Protein AF-0000000087415372 (afdb_homodimer)

Organism: NCBI:txid267746

Radius of gyration: 20.79 Å; Cα contacts (8 Å, |Δi|>4): 117; chains: 2; bounding box: 23×56×47 Å

Sequence (114 aa):
MSNKASQIISEIKELKAKIESLKAELADLQASCNHTYTGDVLMKTCTRCLKSESRYYMSNKASQIISEIKELKAKIESLKAELADLQASCNHTYTGDVLMKTCTRCLKSESRYY

Nearest PDB structures (foldseek):
  6fyx-assembly1_f  TM=5.909E-01  e=2.867E+00  Kluyveromyces lactis NRRL Y-1140
  8pj1-assembly1_k  TM=5.420E-01  e=2.170E+00  Homo sapiens
  7xny-assembly1_Sf  TM=5.622E-01  e=2.867E+00  Homo sapiens
  8b2l-assembly1_N1  TM=6.168E-01  e=6.612E+00  Nicotiana tabacum
  6fyx-assembly1_f  TM=5.865E-01  e=2.867E+00  Kluyveromyces lactis NRRL Y-1140

Foldseek 3Di:
DQPPVRVVVVVVVVVVVVVVVVVVVLVVCVVPDPFDWDDDPQKIAGPPSRDMDGDDD/DQPPVRVVVVVVVVVVVVVVVVVVVLVVCVVPDPFDWDDDPQKIAGPPSRDMDGDDD

Structure (mmCIF, N/CA/C/O backbone):
data_AF-0000000087415372-model_v1
#
loop_
_entity.id
_entity.type
_entity.pdbx_description
1 polymer 'Serine protease'
#
loop_
_atom_site.group_PDB
_atom_site.id
_atom_site.type_symbol
_atom_site.label_atom_id
_atom_site.label_alt_id
_atom_site.label_comp_id
_atom_site.label_asym_id
_atom_site.label_entity_id
_atom_site.label_seq_id
_atom_site.pdbx_PDB_ins_code
_atom_site.Cartn_x
_atom_site.Cartn_y
_atom_site.Cartn_z
_atom_site.occupancy
_atom_site.B_iso_or_equiv
_atom_site.auth_seq_id
_atom_site.auth_comp_id
_atom_site.auth_asym_id
_atom_site.auth_atom_id
_atom_site.pdbx_PDB_model_num
ATOM 1 N N . MET A 1 1 ? -3.525 -26.375 3.408 1 50.62 1 MET A N 1
ATOM 2 C CA . MET A 1 1 ? -2.4 -25.484 3.666 1 50.62 1 MET A CA 1
ATOM 3 C C . MET A 1 1 ? -2.34 -24.375 2.627 1 50.62 1 MET A C 1
ATOM 5 O O . MET A 1 1 ? -2.367 -24.641 1.424 1 50.62 1 MET A O 1
ATOM 9 N N . SER A 1 2 ? -2.646 -23.109 2.91 1 66.25 2 SER A N 1
ATOM 10 C CA . SER A 1 2 ? -2.678 -22.062 1.902 1 66.25 2 SER A CA 1
ATOM 11 C C . SER A 1 2 ? -1.343 -21.953 1.173 1 66.25 2 SER A C 1
ATOM 13 O O . SER A 1 2 ? -0.282 -22.078 1.787 1 66.25 2 SER A O 1
ATOM 15 N N . ASN A 1 3 ? -1.271 -22.125 -0.165 1 87.94 3 ASN A N 1
ATOM 16 C CA . ASN A 1 3 ? -0.044 -22.016 -0.945 1 87.94 3 ASN A CA 1
ATOM 17 C C . ASN A 1 3 ? 0.644 -20.672 -0.712 1 87.94 3 ASN A C 1
ATOM 19 O O . ASN A 1 3 ? 0.024 -19.734 -0.217 1 87.94 3 ASN A O 1
ATOM 23 N N . LYS A 1 4 ? 1.982 -20.734 -0.724 1 95.69 4 LYS A N 1
ATOM 24 C CA . LYS A 1 4 ? 2.816 -19.562 -0.459 1 95.69 4 LYS A CA 1
ATOM 25 C C . LYS A 1 4 ? 2.281 -18.328 -1.184 1 95.69 4 LYS A C 1
ATOM 27 O O . LYS A 1 4 ? 2.254 -17.234 -0.619 1 95.69 4 LYS A O 1
ATOM 32 N N . ALA A 1 5 ? 1.74 -18.453 -2.264 1 96.81 5 ALA A N 1
ATOM 33 C CA . ALA A 1 5 ? 1.168 -17.344 -3.031 1 96.81 5 ALA A CA 1
ATOM 34 C C . ALA A 1 5 ? -0.058 -16.766 -2.33 1 96.81 5 ALA A C 1
ATOM 36 O O . ALA A 1 5 ? -0.205 -15.547 -2.23 1 96.81 5 ALA A O 1
ATOM 37 N N . SER A 1 6 ? -0.851 -17.609 -1.84 1 96.31 6 SER A N 1
ATOM 38 C CA . SER A 1 6 ? -2.047 -17.172 -1.13 1 96.31 6 SER A CA 1
ATOM 39 C C . SER A 1 6 ? -1.685 -16.391 0.128 1 96.31 6 SER A C 1
ATOM 41 O O . SER A 1 6 ? -2.344 -15.398 0.461 1 96.31 6 SER A O 1
ATOM 43 N N . GLN A 1 7 ? -0.688 -16.812 0.761 1 97.62 7 GLN A N 1
ATOM 44 C CA . GLN A 1 7 ? -0.248 -16.141 1.975 1 97.62 7 GLN A CA 1
ATOM 45 C C . GLN A 1 7 ? 0.289 -14.742 1.661 1 97.62 7 GLN A C 1
ATOM 47 O O . GLN A 1 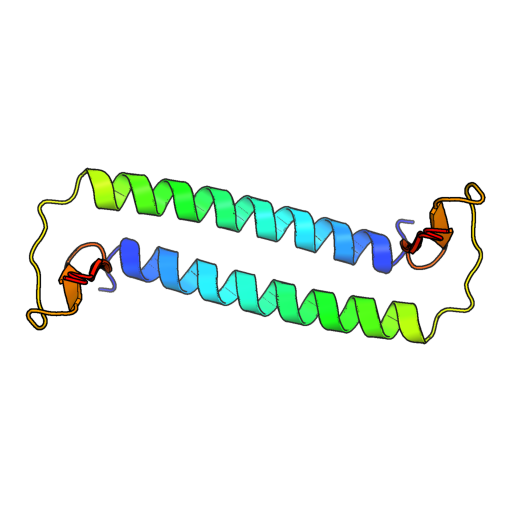7 ? -0.033 -13.773 2.355 1 97.62 7 GLN A O 1
ATOM 52 N N . ILE A 1 8 ? 1.051 -14.68 0.642 1 98.31 8 ILE A N 1
ATOM 53 C CA . ILE A 1 8 ? 1.614 -13.398 0.236 1 98.31 8 ILE A CA 1
ATOM 54 C C . ILE A 1 8 ? 0.49 -12.438 -0.151 1 98.31 8 ILE A C 1
ATOM 56 O O . ILE A 1 8 ? 0.477 -11.281 0.278 1 98.31 8 ILE A O 1
ATOM 60 N N . ILE A 1 9 ? -0.433 -12.953 -0.801 1 97.94 9 ILE A N 1
ATOM 61 C CA . ILE A 1 9 ? -1.532 -12.133 -1.291 1 97.94 9 ILE A CA 1
ATOM 62 C C . ILE A 1 9 ? -2.375 -11.641 -0.115 1 97.94 9 ILE A C 1
ATOM 64 O O . ILE A 1 9 ? -2.773 -10.477 -0.071 1 97.94 9 ILE A O 1
ATOM 68 N N . SER A 1 10 ? -2.604 -12.5 0.751 1 98.06 10 SER A N 1
ATOM 69 C CA . SER A 1 10 ? -3.355 -12.117 1.942 1 98.06 10 SER A CA 1
ATOM 70 C C . SER A 1 10 ? -2.611 -11.055 2.748 1 98.06 10 SER A C 1
ATOM 72 O O . SER A 1 10 ? -3.219 -10.102 3.234 1 98.06 10 SER A O 1
ATOM 74 N N . GLU A 1 11 ? -1.336 -11.156 2.887 1 98.69 11 GLU A N 1
ATOM 75 C CA . GLU A 1 11 ? -0.536 -10.18 3.625 1 98.69 11 GLU A CA 1
ATOM 76 C C . GLU A 1 11 ? -0.552 -8.82 2.936 1 98.69 11 GLU A C 1
ATOM 78 O O . GLU A 1 11 ? -0.685 -7.785 3.594 1 98.69 11 GLU A O 1
ATOM 83 N N . ILE A 1 12 ? -0.48 -8.867 1.697 1 98.81 12 ILE A N 1
ATOM 84 C CA . ILE A 1 12 ? -0.534 -7.621 0.943 1 98.81 12 ILE A CA 1
ATOM 85 C C . ILE A 1 12 ? -1.875 -6.934 1.183 1 98.81 12 ILE A C 1
ATOM 87 O O . ILE A 1 12 ? -1.925 -5.723 1.415 1 98.81 12 ILE A O 1
ATOM 91 N N . LYS A 1 13 ? -2.928 -7.684 1.178 1 98.81 13 LYS A N 1
ATOM 92 C CA . LYS A 1 13 ? -4.254 -7.125 1.412 1 98.81 13 LYS A CA 1
ATOM 93 C C . LYS A 1 13 ? -4.348 -6.496 2.801 1 98.81 13 LYS A C 1
ATOM 95 O O . LYS A 1 13 ? -4.922 -5.418 2.961 1 98.81 13 LYS A O 1
ATOM 100 N N . GLU A 1 14 ? -3.801 -7.156 3.705 1 98.81 14 GLU A N 1
ATOM 101 C CA . GLU A 1 14 ? -3.824 -6.656 5.078 1 98.81 14 GLU A CA 1
ATOM 102 C C . GLU A 1 14 ? -3.004 -5.379 5.215 1 98.81 14 GLU A C 1
ATOM 104 O O . GLU A 1 14 ? -3.418 -4.441 5.898 1 98.81 14 GLU A O 1
ATOM 109 N N . LEU A 1 15 ? -1.868 -5.355 4.617 1 98.88 15 LEU A N 1
ATOM 110 C CA . LEU A 1 15 ? -1.019 -4.172 4.68 1 98.88 15 LEU A CA 1
ATOM 111 C C . LEU A 1 15 ? -1.681 -2.988 3.98 1 98.88 15 LEU A C 1
ATOM 113 O O . LEU A 1 15 ? -1.608 -1.856 4.465 1 98.88 15 LEU A O 1
ATOM 117 N N . LYS A 1 16 ? -2.365 -3.271 2.893 1 98.94 16 LYS A N 1
ATOM 118 C CA . LYS A 1 16 ? -3.078 -2.207 2.191 1 98.94 16 LYS A CA 1
ATOM 119 C C . LYS A 1 16 ? -4.211 -1.648 3.049 1 98.94 16 LYS A C 1
ATOM 121 O O . LYS A 1 16 ? -4.445 -0.438 3.064 1 98.94 16 LYS A O 1
ATOM 126 N N . ALA A 1 17 ? -4.891 -2.49 3.746 1 98.88 17 ALA A N 1
ATOM 127 C CA . ALA A 1 17 ? -5.953 -2.039 4.645 1 98.88 17 ALA A CA 1
ATOM 128 C C . ALA A 1 17 ? -5.387 -1.192 5.781 1 98.88 17 ALA A C 1
ATOM 130 O O . ALA A 1 17 ? -5.984 -0.186 6.168 1 98.88 17 ALA A O 1
ATOM 131 N N . LYS A 1 18 ? -4.285 -1.58 6.305 1 98.88 18 LYS A N 1
ATOM 132 C CA . LYS A 1 18 ? -3.629 -0.811 7.355 1 98.88 18 LYS A CA 1
ATOM 133 C C . LYS A 1 18 ? -3.211 0.567 6.852 1 98.88 18 LYS A C 1
ATOM 135 O O . LYS A 1 18 ? -3.385 1.569 7.547 1 98.88 18 LYS A O 1
ATOM 140 N N . ILE A 1 19 ? -2.674 0.583 5.68 1 98.94 19 ILE A N 1
ATOM 141 C CA . ILE A 1 19 ? -2.268 1.854 5.086 1 98.94 19 ILE A CA 1
ATOM 142 C C . ILE A 1 19 ? -3.484 2.766 4.941 1 98.94 19 ILE A C 1
ATOM 144 O O . ILE A 1 19 ? -3.41 3.961 5.242 1 98.94 19 ILE A O 1
ATOM 148 N N . GLU A 1 20 ? -4.629 2.234 4.535 1 98.88 20 GLU A N 1
ATOM 149 C CA . GLU A 1 20 ? -5.836 3.041 4.391 1 98.88 20 GLU A CA 1
ATOM 150 C C . GLU A 1 20 ? -6.293 3.596 5.738 1 98.88 20 GLU A C 1
ATOM 1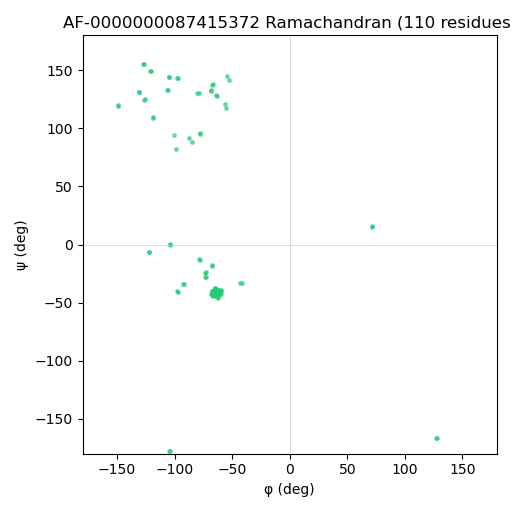52 O O . GLU A 1 20 ? -6.727 4.746 5.824 1 98.88 20 GLU A O 1
ATOM 157 N N . SER A 1 21 ? -6.207 2.832 6.742 1 98.88 21 SER A N 1
ATOM 158 C CA . SER A 1 21 ? -6.551 3.285 8.086 1 98.88 21 SER A CA 1
ATOM 159 C C . SER A 1 21 ? -5.621 4.402 8.547 1 98.88 21 SER A C 1
ATOM 161 O O . SER A 1 21 ? -6.07 5.387 9.133 1 98.88 21 SER A O 1
ATOM 163 N N . LEU A 1 22 ? -4.379 4.293 8.258 1 98.75 22 LEU A N 1
ATOM 164 C CA . LEU A 1 22 ? -3.387 5.297 8.625 1 98.75 22 LEU A CA 1
ATOM 165 C C . LEU A 1 22 ? -3.619 6.598 7.867 1 98.75 22 LEU A C 1
ATOM 167 O O . LEU A 1 22 ? -3.496 7.684 8.43 1 98.75 22 LEU A O 1
ATOM 171 N N . LYS A 1 23 ? -3.955 6.422 6.629 1 98.81 23 LYS A N 1
ATOM 172 C CA . LYS A 1 23 ? -4.266 7.605 5.832 1 98.81 23 LYS A CA 1
ATOM 173 C C . LYS A 1 23 ? -5.473 8.344 6.398 1 98.81 23 LYS A C 1
ATOM 175 O O . LYS A 1 23 ? -5.496 9.578 6.426 1 98.81 23 LYS A O 1
ATOM 180 N N . ALA A 1 24 ? -6.488 7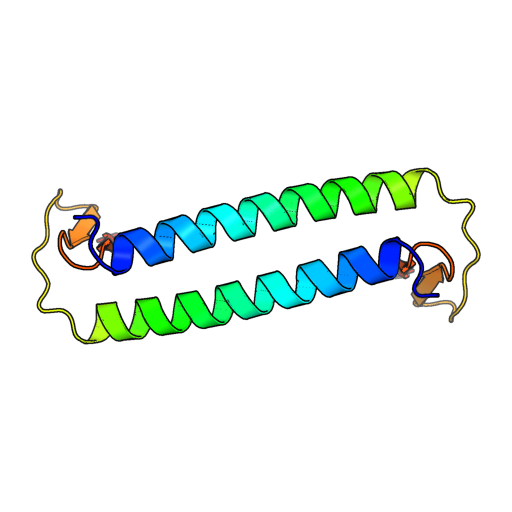.613 6.871 1 98.69 24 ALA A N 1
ATOM 181 C CA . ALA A 1 24 ? -7.664 8.234 7.48 1 98.69 24 ALA A CA 1
ATOM 182 C C . ALA A 1 24 ? -7.301 8.945 8.781 1 98.69 24 ALA A C 1
ATOM 184 O O . ALA A 1 24 ? -7.777 10.055 9.039 1 98.69 24 ALA A O 1
ATOM 185 N N . GLU A 1 25 ? -6.488 8.367 9.523 1 98.31 25 GLU A N 1
ATOM 186 C CA . GLU A 1 25 ? -6.016 8.984 10.766 1 98.31 25 GLU A CA 1
ATOM 187 C C . GLU A 1 25 ? -5.242 10.266 10.484 1 98.31 25 GLU A C 1
ATOM 189 O O . GLU A 1 25 ? -5.449 11.281 11.148 1 98.31 25 GLU A O 1
ATOM 194 N N . LEU A 1 26 ? -4.355 10.188 9.5 1 98.06 26 LEU A N 1
ATOM 195 C CA . LEU A 1 26 ? -3.584 11.359 9.109 1 98.06 26 LEU A CA 1
ATOM 196 C C . LEU A 1 26 ? -4.504 12.484 8.648 1 98.06 26 LEU A C 1
ATOM 198 O O . LEU A 1 26 ? -4.309 13.641 9.023 1 98.06 26 LEU A O 1
ATOM 202 N N . ALA A 1 27 ? -5.5 12.102 7.934 1 98 27 ALA A N 1
ATOM 203 C CA . ALA A 1 27 ? -6.457 13.094 7.434 1 98 27 ALA A CA 1
ATOM 204 C C . ALA A 1 27 ? -7.191 13.773 8.586 1 98 27 ALA A C 1
ATOM 206 O O . ALA A 1 27 ? -7.402 14.984 8.562 1 98 27 ALA A O 1
ATOM 207 N N . ASP A 1 28 ? -7.621 13.062 9.555 1 97.81 28 ASP A N 1
ATOM 208 C CA . ASP A 1 28 ? -8.297 13.609 10.727 1 97.81 28 ASP A CA 1
ATOM 209 C C . ASP A 1 28 ? -7.391 14.586 11.477 1 97.81 28 ASP A C 1
ATOM 211 O O . ASP A 1 28 ? -7.832 15.664 11.891 1 97.81 28 ASP A O 1
ATOM 215 N N . LEU A 1 29 ? -6.117 14.211 11.609 1 96.94 29 LEU A N 1
ATOM 216 C CA . LEU A 1 29 ? -5.133 15.07 12.258 1 96.94 29 LEU A CA 1
ATOM 217 C C . LEU A 1 29 ? -4.953 16.375 11.477 1 96.94 29 LEU A C 1
ATOM 219 O O . LEU A 1 29 ? -4.926 17.453 12.07 1 96.94 29 LEU A O 1
ATOM 223 N N . GLN A 1 30 ? -4.914 16.203 10.219 1 96.56 30 GLN A N 1
ATOM 224 C CA . GLN A 1 30 ? -4.668 17.359 9.367 1 96.56 30 GLN A CA 1
ATOM 225 C C . GLN A 1 30 ? -5.895 18.266 9.305 1 96.56 30 GLN A C 1
ATOM 227 O O . GLN A 1 30 ? -5.77 19.484 9.18 1 96.56 30 GLN A O 1
ATOM 232 N N . ALA A 1 31 ? -7.086 17.688 9.477 1 96.69 31 ALA A N 1
ATOM 233 C CA . ALA A 1 31 ? -8.328 18.453 9.445 1 96.69 31 ALA A CA 1
ATOM 234 C C . ALA A 1 31 ? -8.492 19.281 10.711 1 96.69 31 ALA A C 1
ATOM 236 O O . ALA A 1 31 ? -9.117 20.344 10.695 1 96.69 31 ALA A O 1
ATOM 237 N N . SER A 1 32 ? -7.898 18.906 11.75 1 96.25 32 SER A N 1
ATOM 238 C CA . SER A 1 32 ? -8.07 19.578 13.039 1 96.25 32 SER A CA 1
ATOM 239 C C . SER A 1 32 ? -6.867 20.453 13.367 1 96.25 32 SER A C 1
ATOM 241 O O . SER A 1 32 ? -6.832 21.094 14.422 1 96.25 32 SER A O 1
ATOM 243 N N . CYS A 1 33 ? -5.977 20.5 12.57 1 96.19 33 CYS A N 1
ATOM 244 C CA . CYS A 1 33 ? -4.719 21.188 12.828 1 96.19 33 CYS A CA 1
ATOM 245 C C . CYS A 1 33 ? -4.859 22.688 12.609 1 96.19 33 CYS A C 1
ATOM 247 O O . CYS A 1 33 ? -5.434 23.125 11.609 1 96.19 33 CYS A O 1
ATOM 249 N N . ASN A 1 34 ? -4.414 23.547 13.562 1 95.69 34 ASN A N 1
ATOM 250 C CA . ASN A 1 34 ? -4.113 24.953 13.305 1 95.69 34 ASN A CA 1
ATOM 251 C C . ASN A 1 34 ? -2.762 25.125 12.617 1 95.69 34 ASN A C 1
ATOM 253 O O . ASN A 1 34 ? -1.731 25.234 13.281 1 95.69 34 ASN A O 1
ATOM 257 N N . HIS A 1 35 ? -2.936 25.203 11.359 1 94.69 35 HIS A N 1
ATOM 258 C CA . HIS A 1 35 ? -1.756 25.047 10.516 1 94.69 35 HIS A CA 1
ATOM 259 C C . HIS A 1 35 ? -0.79 26.219 10.711 1 94.69 35 HIS A C 1
ATOM 261 O O . HIS A 1 35 ? -1.217 27.359 10.891 1 94.69 35 HIS A O 1
ATOM 267 N N . THR A 1 36 ? 0.6 25.875 10.789 1 94.69 36 THR A N 1
ATOM 268 C CA . THR A 1 36 ? 1.717 26.797 10.641 1 94.69 36 THR A CA 1
ATOM 269 C C . THR A 1 36 ? 2.59 26.406 9.453 1 94.69 36 THR A C 1
ATOM 271 O O . THR A 1 36 ? 3.338 25.438 9.523 1 94.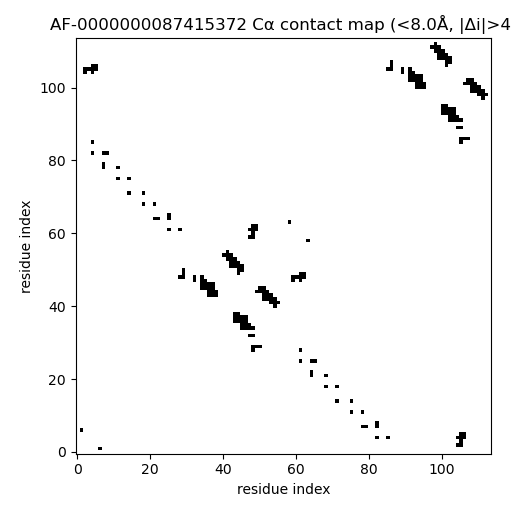69 36 THR A O 1
ATOM 274 N N . TYR A 1 37 ? 2.523 27.266 8.375 1 93.5 37 TYR A N 1
ATOM 275 C CA . TYR A 1 37 ? 3.139 26.859 7.121 1 93.5 37 TYR A CA 1
ATOM 276 C C . TYR A 1 37 ? 4.527 27.469 6.965 1 93.5 37 TYR A C 1
ATOM 278 O O . TYR A 1 37 ? 4.77 28.594 7.418 1 93.5 37 TYR A O 1
ATOM 286 N N . THR A 1 38 ? 5.395 26.609 6.359 1 94.69 38 THR A N 1
ATOM 287 C CA . THR A 1 38 ? 6.703 27.062 5.887 1 94.69 38 THR A CA 1
ATOM 288 C C . THR A 1 38 ? 6.906 26.672 4.426 1 94.69 38 THR A C 1
ATOM 290 O O . THR A 1 38 ? 6.23 25.781 3.91 1 94.69 38 THR A O 1
ATOM 293 N N . GLY A 1 39 ? 7.781 27.453 3.764 1 91.62 39 GLY A N 1
ATOM 294 C CA . GLY A 1 39 ? 8.039 27.172 2.361 1 91.62 39 GLY A CA 1
ATOM 295 C C . GLY A 1 39 ? 7.863 28.375 1.466 1 91.62 39 GLY A C 1
ATOM 296 O O . GLY A 1 39 ? 7.906 29.516 1.938 1 91.62 39 GLY A O 1
ATOM 297 N N . ASP A 1 40 ? 7.82 28.031 0.155 1 90.19 40 ASP A N 1
ATOM 298 C CA . ASP A 1 40 ? 7.703 29.141 -0.794 1 90.19 40 ASP A CA 1
ATOM 299 C C . ASP A 1 40 ? 6.281 29.25 -1.341 1 90.19 40 ASP A C 1
ATOM 301 O O . ASP A 1 40 ? 5.387 28.516 -0.902 1 90.19 40 ASP A O 1
ATOM 305 N N . VAL A 1 41 ? 6.145 30.203 -2.229 1 83.12 41 VAL A N 1
ATOM 306 C CA . VAL A 1 41 ? 4.824 30.547 -2.744 1 83.12 41 VAL A CA 1
ATOM 307 C C . VAL A 1 41 ? 4.273 29.406 -3.576 1 83.12 41 VAL A C 1
ATOM 309 O O . VAL A 1 41 ? 3.055 29.25 -3.705 1 83.12 41 VAL A O 1
ATOM 312 N N . LEU A 1 42 ? 5.129 28.484 -4.023 1 90.75 42 LEU A N 1
ATOM 313 C CA . LEU A 1 42 ? 4.688 27.422 -4.902 1 90.75 42 LEU A CA 1
ATOM 314 C C . LEU A 1 42 ? 4.281 26.188 -4.098 1 90.75 42 LEU A C 1
ATOM 316 O O . LEU A 1 42 ? 3.336 25.484 -4.465 1 90.75 42 LEU A O 1
ATOM 320 N N . MET A 1 43 ? 4.965 25.969 -3.021 1 93.38 43 MET A N 1
ATOM 321 C CA . MET A 1 43 ? 4.707 24.797 -2.189 1 93.38 43 MET A CA 1
ATOM 322 C C . MET A 1 43 ? 5.004 25.094 -0.724 1 93.38 43 MET A C 1
ATOM 324 O O . MET A 1 43 ? 6.105 25.516 -0.382 1 93.38 43 MET A O 1
ATOM 328 N N . LYS A 1 44 ? 3.91 24.969 0.105 1 95.25 44 LYS A N 1
ATOM 329 C CA . LYS A 1 44 ? 4.086 25.125 1.546 1 95.25 44 LYS A CA 1
ATOM 330 C C . LYS A 1 44 ? 3.658 23.875 2.297 1 95.25 44 LYS A C 1
ATOM 332 O O . LYS A 1 44 ? 2.781 23.141 1.838 1 95.25 44 LYS A O 1
ATOM 337 N N . THR A 1 45 ? 4.301 23.641 3.404 1 95.06 45 THR A N 1
ATOM 338 C CA . THR A 1 45 ? 4.031 22.484 4.25 1 95.06 45 THR A CA 1
ATOM 339 C C . THR A 1 45 ? 3.852 22.906 5.703 1 95.06 45 THR A C 1
ATOM 341 O O . THR A 1 45 ? 4.617 23.719 6.219 1 95.06 45 THR A O 1
ATOM 344 N N . CYS A 1 46 ? 2.828 22.438 6.289 1 95.81 46 CYS A N 1
ATOM 345 C CA . CYS A 1 46 ? 2.604 22.703 7.707 1 95.81 46 CYS A CA 1
ATOM 346 C C . CYS A 1 46 ? 3.643 21.984 8.562 1 95.81 46 CYS A C 1
ATOM 348 O O . CYS A 1 46 ? 3.869 20.797 8.406 1 95.81 46 CYS A O 1
ATOM 350 N N . THR A 1 47 ? 4.203 22.688 9.484 1 94.56 47 THR A N 1
ATOM 351 C CA . THR A 1 47 ? 5.258 22.141 10.32 1 94.56 47 THR A CA 1
ATOM 352 C C . THR A 1 47 ? 4.672 21.25 11.414 1 94.56 47 THR A C 1
ATOM 354 O O . THR A 1 47 ? 5.391 20.469 12.039 1 94.56 47 THR A O 1
ATOM 357 N N . ARG A 1 48 ? 3.34 21.297 11.633 1 93.75 48 ARG A N 1
ATOM 358 C CA . ARG A 1 48 ? 2.709 20.562 12.734 1 93.75 48 ARG A CA 1
ATOM 359 C C . ARG A 1 48 ? 2.115 19.25 12.258 1 93.75 48 ARG A C 1
ATOM 361 O O . ARG A 1 48 ? 2.184 18.234 12.961 1 93.75 48 ARG A O 1
ATOM 368 N N . CYS A 1 49 ? 1.477 19.281 11.047 1 96.12 49 CYS A N 1
ATOM 369 C CA . CYS A 1 49 ? 0.767 18.094 10.586 1 96.12 49 CYS A CA 1
ATOM 370 C C . CYS A 1 49 ? 1.313 17.625 9.242 1 96.12 49 CYS A C 1
ATOM 372 O O . CYS A 1 49 ? 0.836 16.641 8.688 1 96.12 49 CYS A O 1
ATOM 374 N N . LEU A 1 50 ? 2.174 18.297 8.594 1 95.19 50 LEU A N 1
ATOM 375 C CA . LEU A 1 50 ? 2.916 17.969 7.387 1 95.19 50 LEU A CA 1
ATOM 376 C C . LEU A 1 50 ? 2.002 17.984 6.164 1 95.19 50 LEU A C 1
ATOM 378 O O . LEU A 1 50 ? 2.344 17.422 5.117 1 95.19 50 LEU A O 1
ATOM 382 N N . LYS A 1 51 ? 0.8 18.594 6.305 1 95.38 51 LYS A N 1
ATOM 383 C CA . LYS A 1 51 ? -0.021 18.844 5.125 1 95.38 51 LYS A CA 1
ATOM 384 C C . LYS A 1 51 ? 0.676 19.812 4.168 1 95.38 51 LYS A C 1
ATOM 386 O O . LYS A 1 51 ? 1.172 20.859 4.59 1 95.38 51 LYS A O 1
ATOM 391 N N . SER A 1 52 ? 0.73 19.359 2.941 1 93.56 52 SER A N 1
ATOM 392 C CA . SER A 1 52 ? 1.319 20.234 1.926 1 93.56 52 SER A CA 1
ATOM 393 C C . SER A 1 52 ? 0.247 20.844 1.031 1 93.56 52 SER A C 1
ATOM 395 O O . SER A 1 52 ? -0.754 20.188 0.72 1 93.56 52 SER A O 1
ATOM 397 N N . GLU A 1 53 ? 0.501 22.141 0.62 1 91.5 53 GLU A N 1
ATOM 398 C CA . GLU A 1 53 ? -0.343 22.859 -0.327 1 91.5 53 GLU A CA 1
ATOM 399 C C . GLU A 1 53 ? 0.474 23.391 -1.504 1 91.5 53 GLU A C 1
ATOM 401 O O . GLU A 1 53 ? 1.602 23.859 -1.325 1 91.5 53 GLU A O 1
ATOM 406 N N . SER A 1 54 ? 0.012 23 -2.607 1 87.5 54 SER A N 1
ATOM 407 C CA . SER A 1 54 ? 0.658 23.531 -3.801 1 87.5 54 SER A CA 1
ATOM 408 C C . SER A 1 54 ? -0.226 24.562 -4.492 1 87.5 54 SER A C 1
ATOM 410 O O . SER A 1 54 ? -1.453 24.453 -4.465 1 87.5 54 SER A O 1
ATOM 412 N N . ARG A 1 55 ? 0.359 25.812 -4.902 1 76.62 55 ARG A N 1
ATOM 413 C CA . ARG A 1 55 ? -0.366 26.828 -5.656 1 76.62 55 ARG A CA 1
ATOM 414 C C . ARG A 1 55 ? -0.007 26.766 -7.137 1 76.62 55 ARG A C 1
ATOM 416 O O . ARG A 1 55 ? 1.167 26.641 -7.492 1 76.62 55 ARG A O 1
ATOM 423 N N . TYR A 1 56 ? -0.734 26.078 -8.016 1 69 56 TYR A N 1
ATOM 424 C CA . TYR A 1 56 ? -0.468 26.125 -9.453 1 69 56 TYR A CA 1
ATOM 425 C C . TYR A 1 56 ? -1.221 27.281 -10.109 1 69 56 TYR A C 1
ATOM 427 O O . TYR A 1 56 ? -2.426 27.438 -9.898 1 69 56 TYR A O 1
ATOM 435 N N . TYR A 1 57 ? -0.556 28.344 -10.156 1 55.56 57 TYR A N 1
ATOM 436 C CA . TYR A 1 57 ? -1.166 29.359 -11.016 1 55.56 57 TYR A CA 1
ATOM 437 C C . TYR A 1 57 ? -0.967 29.031 -12.484 1 55.56 57 TYR A C 1
ATOM 439 O O . TYR A 1 57 ? 0.037 28.422 -12.859 1 55.56 57 TYR A O 1
ATOM 447 N N . MET B 1 1 ? 10.852 15.297 19.266 1 50.22 1 MET B N 1
ATOM 448 C CA . MET B 1 1 ? 9.789 14.289 19.281 1 50.22 1 MET B CA 1
ATOM 449 C C . MET B 1 1 ? 9.023 14.281 17.969 1 50.22 1 MET B C 1
ATOM 451 O O . MET B 1 1 ? 8.555 15.328 17.516 1 50.22 1 MET B O 1
ATOM 455 N N . SER B 1 2 ? 9.156 13.328 17.062 1 64.94 2 SER B N 1
ATOM 456 C CA . SER B 1 2 ? 8.508 13.359 15.75 1 64.94 2 SER B CA 1
ATOM 457 C C . SER B 1 2 ? 7 13.531 15.891 1 64.94 2 SER B C 1
ATOM 459 O O . SER B 1 2 ?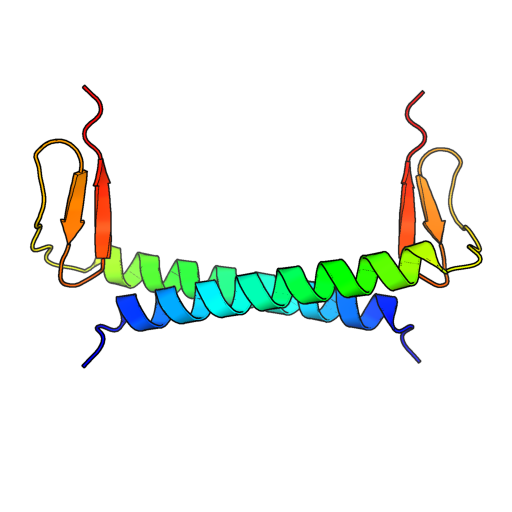 6.379 12.922 16.766 1 64.94 2 SER B O 1
ATOM 461 N N . ASN B 1 3 ? 6.355 14.633 15.383 1 87.81 3 ASN B N 1
ATOM 462 C CA . ASN B 1 3 ? 4.918 14.867 15.438 1 87.81 3 ASN B CA 1
ATOM 463 C C . ASN B 1 3 ? 4.133 13.68 14.891 1 87.81 3 ASN B C 1
ATOM 465 O O . ASN B 1 3 ? 4.68 12.852 14.172 1 87.81 3 ASN B O 1
ATOM 469 N N . LYS B 1 4 ? 3 13.414 15.562 1 95.69 4 LYS B N 1
ATOM 470 C CA . LYS B 1 4 ? 2.141 12.281 15.219 1 95.69 4 LYS B CA 1
ATOM 471 C C . LYS B 1 4 ? 2.002 12.133 13.703 1 95.69 4 LYS B C 1
ATOM 473 O O . LYS B 1 4 ? 2.037 11.023 13.18 1 95.69 4 LYS B O 1
ATOM 478 N N . ALA B 1 5 ? 2.006 13.109 13 1 96.81 5 ALA B N 1
ATOM 479 C CA . ALA B 1 5 ? 1.907 13.086 11.539 1 96.81 5 ALA B CA 1
ATOM 480 C C . ALA B 1 5 ? 3.154 12.469 10.914 1 96.81 5 ALA B C 1
ATOM 482 O O . ALA B 1 5 ? 3.057 11.641 10.008 1 96.81 5 ALA B O 1
ATOM 483 N N . SER B 1 6 ? 4.242 12.836 11.438 1 96.38 6 SER B N 1
ATOM 484 C CA . SER B 1 6 ? 5.5 12.297 10.922 1 96.38 6 SER B CA 1
ATOM 485 C C . SER B 1 6 ? 5.582 10.789 11.156 1 96.38 6 SER B C 1
ATOM 487 O O . SER B 1 6 ? 6.07 10.055 10.297 1 96.38 6 SER B O 1
ATOM 489 N N . GLN B 1 7 ? 5.113 10.375 12.242 1 97.62 7 GLN B N 1
ATOM 490 C CA . GLN B 1 7 ? 5.133 8.953 12.562 1 97.62 7 GLN B CA 1
ATOM 491 C C . GLN B 1 7 ? 4.219 8.164 11.625 1 97.62 7 GLN B C 1
ATOM 493 O O . GLN B 1 7 ? 4.598 7.105 11.125 1 97.62 7 GLN B O 1
ATOM 498 N N . ILE B 1 8 ? 3.078 8.703 11.422 1 98.38 8 ILE B N 1
ATOM 499 C CA . ILE B 1 8 ? 2.123 8.047 10.531 1 98.38 8 ILE B CA 1
ATOM 500 C C . ILE B 1 8 ? 2.705 7.961 9.117 1 98.38 8 ILE B C 1
ATOM 502 O O . ILE B 1 8 ? 2.66 6.906 8.484 1 98.38 8 ILE B O 1
ATOM 506 N N . ILE B 1 9 ? 3.309 8.977 8.727 1 98 9 ILE B N 1
ATOM 507 C CA . ILE B 1 9 ? 3.855 9.047 7.379 1 98 9 ILE B CA 1
ATOM 508 C C . ILE B 1 9 ? 5.008 8.055 7.234 1 98 9 ILE B C 1
ATOM 510 O O . ILE B 1 9 ? 5.113 7.363 6.223 1 98 9 ILE B O 1
ATOM 514 N N . SER B 1 10 ? 5.793 8.016 8.203 1 98.06 10 SER B N 1
ATOM 515 C CA . SER B 1 10 ? 6.898 7.059 8.188 1 98.06 10 SER B CA 1
ATOM 516 C C . SER B 1 10 ? 6.387 5.625 8.156 1 98.06 10 SER B C 1
ATOM 518 O O . SER B 1 10 ? 6.918 4.785 7.422 1 98.06 10 SER B O 1
ATOM 520 N N . GLU B 1 11 ? 5.367 5.324 8.883 1 98.69 11 GLU B N 1
ATOM 521 C CA . GLU B 1 11 ? 4.801 3.979 8.906 1 98.69 11 GLU B CA 1
ATOM 522 C C . GLU B 1 11 ? 4.199 3.609 7.555 1 98.69 11 GLU B C 1
ATOM 524 O O . GLU B 1 11 ? 4.391 2.492 7.07 1 98.69 11 GLU B O 1
ATOM 529 N N . ILE B 1 12 ? 3.588 4.531 7 1 98.81 12 ILE B N 1
ATOM 530 C CA . ILE B 1 12 ? 3.016 4.289 5.68 1 98.81 12 ILE B CA 1
ATOM 531 C C . ILE B 1 12 ? 4.129 3.967 4.688 1 98.81 12 ILE B C 1
ATOM 533 O O . ILE B 1 12 ? 4.012 3.025 3.898 1 98.81 12 ILE B O 1
ATOM 537 N N . LYS B 1 13 ? 5.203 4.691 4.754 1 98.81 13 LYS B N 1
ATOM 538 C CA . LYS B 1 13 ? 6.332 4.453 3.859 1 98.81 13 LYS B CA 1
ATOM 539 C C . LYS B 1 13 ? 6.906 3.053 4.062 1 98.81 13 LYS B C 1
ATOM 541 O O . LYS B 1 13 ? 7.234 2.365 3.092 1 98.81 13 LYS B O 1
ATOM 546 N N . GLU B 1 14 ? 6.98 2.697 5.25 1 98.81 14 GLU B N 1
ATOM 547 C CA . GLU B 1 14 ? 7.512 1.376 5.566 1 98.81 14 GLU B CA 1
ATOM 548 C C . GLU B 1 14 ? 6.586 0.271 5.07 1 98.81 14 GLU B C 1
ATOM 550 O O . GLU B 1 14 ? 7.047 -0.74 4.539 1 98.81 14 GLU B O 1
ATOM 555 N N . LEU B 1 15 ? 5.332 0.439 5.277 1 98.88 15 LEU B N 1
ATOM 556 C CA . LEU B 1 15 ? 4.367 -0.559 4.828 1 98.88 15 LEU B CA 1
ATOM 557 C C . LEU B 1 15 ? 4.359 -0.66 3.307 1 98.88 15 LEU B C 1
ATOM 559 O O . LEU B 1 15 ? 4.27 -1.759 2.754 1 98.88 15 LEU B O 1
ATOM 563 N N . LYS B 1 16 ? 4.516 0.469 2.635 1 98.94 16 LYS B N 1
ATOM 564 C CA . LYS B 1 16 ? 4.578 0.458 1.177 1 98.94 16 LYS B CA 1
ATOM 565 C C . LYS B 1 16 ? 5.82 -0.279 0.686 1 98.94 16 LYS B C 1
ATOM 567 O O . LYS B 1 16 ? 5.762 -1.019 -0.298 1 98.94 16 LYS B O 1
ATOM 572 N N . ALA B 1 17 ? 6.906 -0.088 1.348 1 98.88 17 ALA B N 1
ATOM 573 C CA . ALA B 1 17 ? 8.133 -0.801 0.991 1 98.88 17 ALA B CA 1
ATOM 574 C C . ALA B 1 17 ? 7.973 -2.305 1.203 1 98.88 17 ALA B C 1
ATOM 576 O O . ALA B 1 17 ? 8.445 -3.105 0.391 1 98.88 17 ALA B O 1
ATOM 577 N N . LYS B 1 18 ? 7.359 -2.693 2.266 1 98.88 18 LYS B N 1
ATOM 578 C CA . LYS B 1 18 ? 7.102 -4.105 2.533 1 98.88 18 LYS B CA 1
ATOM 579 C C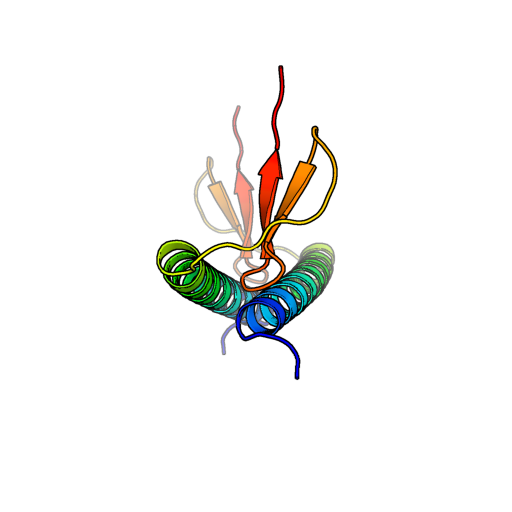 . LYS B 1 18 ? 6.215 -4.715 1.454 1 98.88 18 LYS B C 1
ATOM 581 O O . LYS B 1 18 ? 6.461 -5.832 0.995 1 98.88 18 LYS B O 1
ATOM 586 N N . ILE B 1 19 ? 5.203 -3.98 1.079 1 98.94 19 ILE B N 1
ATOM 587 C CA . ILE B 1 19 ? 4.309 -4.457 0.029 1 98.94 19 ILE B CA 1
ATOM 588 C C . ILE B 1 19 ? 5.098 -4.668 -1.262 1 98.94 19 ILE B C 1
ATOM 590 O O . ILE B 1 19 ? 4.914 -5.676 -1.95 1 98.94 19 ILE B O 1
ATOM 594 N N . GLU B 1 20 ? 6.004 -3.771 -1.593 1 98.88 20 GLU B N 1
ATOM 595 C CA . GLU B 1 20 ? 6.809 -3.92 -2.803 1 98.88 20 GLU B CA 1
ATOM 596 C C . GLU B 1 20 ? 7.691 -5.16 -2.73 1 98.88 20 GLU B C 1
ATOM 598 O O . GLU B 1 20 ? 7.855 -5.871 -3.725 1 98.88 20 GLU B O 1
ATOM 603 N N . SER B 1 21 ? 8.25 -5.422 -1.618 1 98.88 21 SER B N 1
ATOM 604 C CA . SER B 1 21 ? 9.055 -6.625 -1.422 1 98.88 21 SER B CA 1
ATOM 605 C C . SER B 1 21 ? 8.211 -7.883 -1.588 1 98.88 21 SER B C 1
ATOM 607 O O . SER B 1 21 ? 8.648 -8.852 -2.221 1 98.88 21 SER B O 1
ATOM 609 N N . LEU B 1 22 ? 7.035 -7.883 -1.096 1 98.75 22 LEU B N 1
ATOM 610 C CA . LEU B 1 22 ? 6.129 -9.023 -1.197 1 98.75 22 LEU B CA 1
ATOM 611 C C . LEU B 1 22 ? 5.699 -9.25 -2.643 1 98.75 22 LEU B C 1
ATOM 613 O O . LEU B 1 22 ? 5.613 -10.391 -3.098 1 98.75 22 LEU B O 1
ATOM 617 N N . LYS B 1 23 ? 5.453 -8.156 -3.297 1 98.81 23 LYS B N 1
ATOM 618 C CA . LYS B 1 23 ? 5.102 -8.266 -4.711 1 98.81 23 LYS B CA 1
ATOM 619 C C . LYS B 1 23 ? 6.238 -8.898 -5.512 1 98.81 23 LYS B C 1
ATOM 621 O O . LYS B 1 23 ? 6 -9.703 -6.41 1 98.81 23 LYS B O 1
ATOM 626 N N . ALA B 1 24 ? 7.5 -8.547 -5.203 1 98.69 24 ALA B N 1
ATOM 627 C CA . ALA B 1 24 ? 8.656 -9.133 -5.879 1 98.69 24 ALA B CA 1
ATOM 628 C C . ALA B 1 24 ? 8.766 -10.625 -5.578 1 98.69 24 ALA B C 1
ATOM 630 O O . ALA B 1 24 ? 9.055 -11.422 -6.473 1 98.69 24 ALA B O 1
ATOM 631 N N . GLU B 1 25 ? 8.539 -10.977 -4.406 1 98.31 25 GLU B N 1
ATOM 632 C CA . GLU B 1 25 ? 8.555 -12.383 -4.016 1 98.31 25 GLU B CA 1
ATOM 633 C C . GLU B 1 25 ? 7.477 -13.172 -4.75 1 98.31 25 GLU B C 1
ATOM 635 O O . GLU B 1 25 ? 7.734 -14.273 -5.246 1 98.31 25 GLU B O 1
ATOM 640 N N . LEU B 1 26 ? 6.281 -12.594 -4.781 1 98.06 26 LEU B N 1
ATOM 641 C CA . LEU B 1 26 ? 5.18 -13.242 -5.492 1 98.06 26 LEU B CA 1
ATOM 642 C C . LEU B 1 26 ? 5.52 -13.422 -6.969 1 98.06 26 LEU B C 1
ATOM 644 O O . LEU B 1 26 ? 5.266 -14.484 -7.539 1 98.06 26 LEU B O 1
ATOM 648 N N . ALA B 1 27 ? 6.145 -12.445 -7.512 1 98 27 ALA B N 1
ATOM 649 C CA . ALA B 1 27 ? 6.527 -12.508 -8.922 1 98 27 ALA B CA 1
ATOM 650 C C . ALA B 1 27 ? 7.531 -13.625 -9.164 1 98 27 ALA B C 1
ATOM 652 O O . ALA B 1 27 ? 7.434 -14.352 -10.156 1 98 27 ALA B O 1
ATOM 653 N N . ASP B 1 28 ? 8.5 -13.773 -8.352 1 97.75 28 ASP B N 1
ATOM 654 C CA . ASP B 1 28 ? 9.492 -14.836 -8.461 1 97.75 28 ASP B CA 1
ATOM 655 C C . ASP B 1 28 ? 8.836 -16.219 -8.383 1 97.75 28 ASP B C 1
ATOM 657 O O . ASP B 1 28 ? 9.164 -17.109 -9.156 1 97.75 28 ASP B O 1
ATOM 661 N N . LEU B 1 29 ? 7.883 -16.359 -7.461 1 96.88 29 LEU B N 1
ATOM 662 C CA . LEU B 1 29 ? 7.137 -17.594 -7.316 1 96.88 29 LEU B CA 1
ATOM 663 C C . LEU B 1 29 ? 6.344 -17.906 -8.586 1 96.88 29 LEU B C 1
ATOM 665 O O . LEU B 1 29 ? 6.352 -19.047 -9.062 1 96.88 29 LEU B O 1
ATOM 669 N N . GLN B 1 30 ? 5.766 -16.875 -9.078 1 96.56 30 GLN B N 1
ATOM 670 C CA . GLN B 1 30 ? 4.91 -17.062 -10.25 1 96.56 30 GLN B CA 1
ATOM 671 C C . GLN B 1 30 ? 5.742 -17.328 -11.5 1 96.56 30 GLN B C 1
ATOM 673 O O . GLN B 1 30 ? 5.309 -18.047 -12.398 1 96.56 30 GLN B O 1
ATOM 678 N N . ALA B 1 31 ? 6.973 -16.812 -11.531 1 96.62 31 ALA B N 1
ATOM 679 C CA . ALA B 1 31 ? 7.863 -17.016 -12.672 1 96.62 31 ALA B CA 1
ATOM 680 C C . ALA B 1 31 ? 8.391 -18.453 -12.711 1 96.62 31 ALA B C 1
ATOM 682 O O . ALA B 1 31 ? 8.688 -18.984 -13.781 1 96.62 31 ALA B O 1
ATOM 683 N N . SER B 1 32 ? 8.422 -19.094 -11.648 1 96.19 32 SER B N 1
ATOM 684 C CA . SER B 1 32 ? 9.008 -20.438 -11.562 1 96.19 32 SER B CA 1
ATOM 685 C C . SER B 1 32 ? 7.93 -21.516 -11.492 1 96.19 32 SER B C 1
ATOM 687 O O . SER B 1 32 ? 8.234 -22.703 -11.398 1 96.19 32 SER B O 1
ATOM 689 N N . CYS B 1 33 ? 6.797 -21.156 -11.508 1 96.25 33 CYS B N 1
ATOM 690 C CA . CYS B 1 33 ? 5.672 -22.062 -11.305 1 96.25 33 CYS B CA 1
ATOM 691 C C . CYS B 1 33 ? 5.371 -22.844 -12.578 1 96.25 33 CYS B C 1
ATOM 693 O O . CYS B 1 33 ? 5.316 -22.266 -13.672 1 96.25 33 CYS B O 1
ATOM 695 N N . ASN B 1 34 ? 5.23 -24.188 -12.516 1 95.69 34 ASN B N 1
ATOM 696 C CA . ASN B 1 34 ? 4.539 -24.969 -13.531 1 95.69 34 ASN B CA 1
ATOM 697 C C . ASN B 1 34 ? 3.025 -24.859 -13.391 1 95.69 34 ASN B C 1
ATOM 699 O O . ASN B 1 34 ? 2.414 -25.641 -12.656 1 95.69 34 ASN B O 1
ATOM 703 N N . HIS B 1 35 ? 2.586 -23.969 -14.172 1 94.62 35 HIS B N 1
ATOM 704 C CA . HIS B 1 35 ? 1.216 -23.516 -13.953 1 94.62 35 HIS B CA 1
ATOM 705 C C . HIS B 1 35 ? 0.214 -24.625 -14.266 1 94.62 35 HIS B C 1
ATOM 707 O O . HIS B 1 35 ? 0.409 -25.391 -15.203 1 94.62 35 HIS B O 1
ATOM 713 N N . THR B 1 36 ? -0.878 -24.766 -13.336 1 94.69 36 THR B N 1
ATOM 714 C CA . THR B 1 36 ? -2.113 -25.5 -13.586 1 94.69 36 THR B CA 1
ATOM 715 C C . THR B 1 36 ? -3.32 -24.578 -13.516 1 94.69 36 THR B C 1
ATOM 717 O O . THR B 1 36 ? -3.732 -24.156 -12.43 1 94.69 36 THR B O 1
ATOM 720 N N . TYR B 1 37 ? -3.938 -24.312 -14.75 1 93.44 37 TYR B N 1
ATOM 721 C CA . TYR B 1 37 ? -4.949 -23.266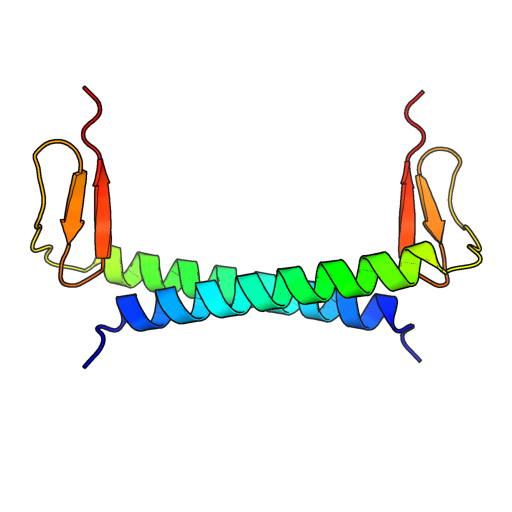 -14.812 1 93.44 37 TYR B CA 1
ATOM 722 C C . TYR B 1 37 ? -6.352 -23.859 -14.703 1 93.44 37 TYR B C 1
ATOM 724 O O . TYR B 1 37 ? -6.605 -24.953 -15.18 1 93.44 37 TYR B O 1
ATOM 732 N N . THR B 1 38 ? -7.195 -23.047 -13.984 1 94.56 38 THR B N 1
ATOM 733 C CA . THR B 1 38 ? -8.633 -23.266 -13.953 1 94.56 38 THR B CA 1
ATOM 734 C C . THR B 1 38 ? -9.391 -22 -14.344 1 94.56 38 THR B C 1
ATOM 736 O O . THR B 1 38 ? -8.836 -20.906 -14.273 1 94.56 38 THR B O 1
ATOM 739 N N . GLY B 1 39 ? -10.633 -22.219 -14.844 1 91.38 39 GLY B N 1
ATOM 740 C CA . GLY B 1 39 ? -11.422 -21.062 -15.242 1 91.38 39 GLY B CA 1
ATOM 741 C C . GLY B 1 39 ? -11.953 -21.172 -16.656 1 91.38 39 GLY B C 1
ATOM 742 O O . GLY B 1 39 ? -12.039 -22.266 -17.219 1 91.38 39 GLY B O 1
ATOM 743 N N . ASP B 1 40 ? -12.422 -20 -17.109 1 90.31 40 ASP B N 1
ATOM 744 C CA . ASP B 1 40 ? -12.992 -20 -18.453 1 90.31 40 ASP B CA 1
ATOM 745 C C . ASP B 1 40 ? -12.047 -19.359 -19.469 1 90.31 40 ASP B C 1
ATOM 747 O O . ASP B 1 40 ? -10.906 -19.031 -19.125 1 90.31 40 ASP B O 1
ATOM 751 N N . VAL B 1 41 ? -12.555 -19.297 -20.656 1 82.94 41 VAL B N 1
ATOM 752 C CA . VAL B 1 41 ? -11.734 -18.859 -21.781 1 82.94 41 VAL B CA 1
ATOM 753 C C . VAL B 1 41 ? -11.375 -17.391 -21.625 1 82.94 41 VAL B C 1
ATOM 755 O O . VAL B 1 41 ? -10.352 -16.938 -22.141 1 82.94 41 VAL B O 1
ATOM 758 N N . LEU B 1 42 ? -12.109 -16.656 -20.781 1 90.62 42 LEU B N 1
ATOM 759 C CA . LEU B 1 42 ? -11.891 -15.219 -20.656 1 90.62 42 LEU B CA 1
ATOM 760 C C . LEU B 1 42 ? -10.898 -14.922 -19.531 1 90.62 42 LEU B C 1
ATOM 762 O O . LEU B 1 42 ? -10.086 -14 -19.641 1 90.62 42 LEU B O 1
ATOM 766 N N . MET B 1 43 ? -10.938 -15.711 -18.516 1 93.25 43 MET B N 1
ATOM 767 C CA . MET B 1 43 ? -10.07 -15.5 -17.359 1 93.25 43 MET B CA 1
ATOM 768 C C . MET B 1 43 ? -9.719 -16.828 -16.688 1 93.25 43 MET B C 1
ATOM 770 O O . MET B 1 43 ? -10.609 -17.609 -16.344 1 93.25 43 MET B O 1
ATOM 774 N N . LYS B 1 44 ? -8.383 -17.109 -16.656 1 95.06 44 LYS B N 1
ATOM 775 C CA . LYS B 1 44 ? -7.918 -18.297 -15.961 1 95.06 44 LYS B CA 1
ATOM 776 C C . LYS B 1 44 ? -6.934 -17.938 -14.852 1 95.06 44 LYS B C 1
ATOM 778 O O . LYS B 1 44 ? -6.23 -16.938 -14.945 1 95.06 44 LYS B O 1
ATOM 783 N N . THR B 1 45 ? -6.93 -18.734 -13.828 1 94.94 45 THR B N 1
ATOM 784 C CA . THR B 1 45 ? -6.062 -18.547 -12.672 1 94.94 45 THR B CA 1
ATOM 785 C C . THR B 1 45 ? -5.344 -19.844 -12.32 1 94.94 45 THR B C 1
ATOM 787 O O . THR B 1 45 ? -5.953 -20.906 -12.312 1 94.94 45 THR B O 1
ATOM 790 N N . CYS B 1 46 ? -4.094 -19.734 -12.141 1 95.75 46 CYS B N 1
ATOM 791 C CA . CYS B 1 46 ? -3.316 -20.891 -11.711 1 95.75 46 CYS B CA 1
ATOM 792 C C . CYS B 1 46 ? -3.672 -21.297 -10.281 1 95.75 46 CYS B C 1
ATOM 794 O O . CYS B 1 46 ? -3.678 -20.453 -9.383 1 95.75 46 CYS B O 1
ATOM 796 N N . THR B 1 47 ? -3.898 -22.531 -10.07 1 94.5 47 THR B N 1
ATOM 797 C CA . THR B 1 47 ? -4.305 -23.016 -8.758 1 94.5 47 THR B CA 1
ATOM 798 C C . THR B 1 47 ? -3.107 -23.109 -7.816 1 94.5 47 THR B C 1
ATOM 800 O O . THR B 1 47 ? -3.271 -23.234 -6.602 1 94.5 47 THR B O 1
ATOM 803 N N . ARG B 1 48 ? -1.86 -23.016 -8.336 1 93.69 48 ARG B N 1
ATOM 804 C CA . ARG B 1 48 ? -0.657 -23.203 -7.535 1 93.69 48 ARG B CA 1
ATOM 805 C C . ARG B 1 48 ? -0.073 -21.875 -7.082 1 93.69 48 ARG B C 1
ATOM 807 O O . ARG B 1 48 ? 0.413 -21.75 -5.957 1 93.69 48 ARG B O 1
ATOM 814 N N . CYS B 1 49 ? -0.085 -20.875 -8.016 1 96.12 49 CYS B N 1
ATOM 815 C CA . CYS B 1 49 ? 0.58 -19.609 -7.703 1 96.12 49 CYS B CA 1
ATOM 816 C C . CYS B 1 49 ? -0.394 -18.438 -7.797 1 96.12 49 CYS B C 1
ATOM 818 O O . CYS B 1 49 ? -0.013 -17.297 -7.578 1 96.12 49 C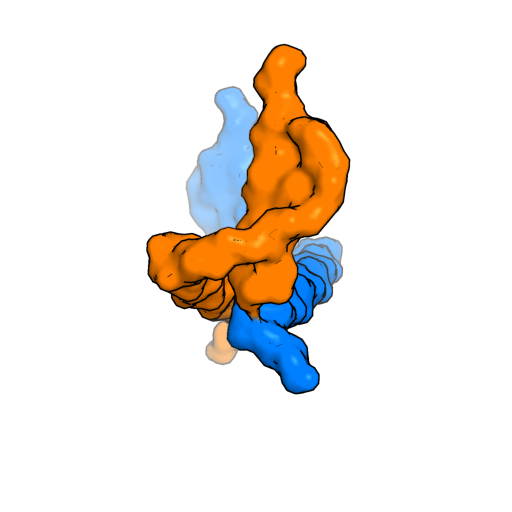YS B O 1
ATOM 820 N N . LEU B 1 50 ? -1.576 -18.609 -8.234 1 95.06 50 LEU B N 1
ATOM 821 C CA . LEU B 1 50 ? -2.689 -17.656 -8.273 1 95.06 50 LEU B CA 1
ATOM 822 C C . LEU B 1 50 ? -2.453 -16.578 -9.328 1 95.06 50 LEU B C 1
ATOM 824 O O . LEU B 1 50 ? -3.098 -15.531 -9.297 1 95.06 50 LEU B O 1
ATOM 828 N N . LYS B 1 51 ? -1.486 -16.812 -10.234 1 95.25 51 LYS B N 1
ATOM 829 C CA . LYS B 1 51 ? -1.365 -15.953 -11.398 1 95.25 51 LYS B CA 1
ATOM 830 C C . LYS B 1 51 ? -2.611 -16.031 -12.281 1 95.25 51 LYS B C 1
ATOM 832 O O . LYS B 1 51 ? -3.076 -17.125 -12.609 1 95.25 51 LYS B O 1
ATOM 837 N N . SER B 1 52 ? -3.117 -14.844 -12.547 1 93.5 52 SER B N 1
ATOM 838 C CA . SER B 1 52 ? -4.277 -14.789 -13.43 1 93.5 52 SER B CA 1
ATOM 839 C C . SER B 1 52 ? -3.891 -14.297 -14.82 1 93.5 52 SER B C 1
ATOM 841 O O . SER B 1 52 ? -3.02 -13.43 -14.961 1 93.5 52 SER B O 1
ATOM 843 N N . GLU B 1 53 ? -4.582 -14.883 -15.875 1 91.44 53 GLU B N 1
ATOM 844 C CA . GLU B 1 53 ? -4.434 -14.469 -17.266 1 91.44 53 GLU B CA 1
ATOM 845 C C . GLU B 1 53 ? -5.789 -14.141 -17.891 1 91.44 53 GLU B C 1
ATOM 847 O O . GLU B 1 53 ? -6.781 -14.82 -17.641 1 91.44 53 GLU B O 1
ATOM 852 N N . SER B 1 54 ? -5.816 -12.984 -18.375 1 87.06 54 SER B N 1
ATOM 853 C CA . SER B 1 54 ? -7.031 -12.609 -19.094 1 87.06 54 SER B CA 1
ATOM 854 C C . SER B 1 54 ? -6.801 -12.594 -20.609 1 87.06 54 SER B C 1
ATOM 856 O O . SER B 1 54 ? -5.699 -12.297 -21.062 1 87.06 54 SER B O 1
ATOM 858 N N . ARG B 1 55 ? -7.758 -13.25 -21.469 1 76.5 55 ARG B N 1
ATOM 859 C CA . ARG B 1 55 ? -7.672 -13.234 -22.922 1 76.5 55 ARG B CA 1
ATOM 860 C C . ARG B 1 55 ? -8.602 -12.18 -23.516 1 76.5 55 ARG B C 1
ATOM 862 O O . ARG B 1 55 ? -9.781 -12.125 -23.172 1 76.5 55 ARG B O 1
ATOM 869 N N . TYR B 1 56 ? -8.297 -10.914 -23.609 1 67.25 56 TYR B N 1
ATOM 870 C CA . TYR B 1 56 ? -9.18 -9.961 -24.297 1 67.25 56 TYR B CA 1
ATOM 871 C C . TYR B 1 56 ? -8.914 -9.953 -25.797 1 67.25 56 TYR B C 1
ATOM 873 O O . TYR B 1 56 ? -7.77 -9.82 -26.234 1 67.25 56 TYR B O 1
ATOM 881 N N . TYR B 1 57 ? -9.578 -10.789 -26.438 1 54.16 57 TYR B N 1
ATOM 882 C CA . TYR B 1 57 ? -9.539 -10.594 -27.891 1 54.16 57 TYR B CA 1
ATOM 883 C C . TYR B 1 57 ? -10.383 -9.398 -28.297 1 54.16 57 TYR B C 1
ATOM 885 O O . TYR B 1 57 ? -11.391 -9.094 -27.656 1 54.16 57 TYR B O 1
#

pLDDT: mean 92.94, std 10.19, range [50.22, 98.94]

Solvent-accessible surface area (backbone atoms only — not comparable to full-atom values): 6626 Å² total; per-residue (Å²): 128,82,43,73,39,55,52,51,51,49,49,44,52,52,51,52,52,50,41,53,53,49,52,52,52,46,48,55,52,49,71,70,50,86,80,48,75,47,75,54,87,51,45,31,33,20,78,66,50,63,53,71,47,73,56,82,127,127,83,43,71,39,55,52,50,51,51,49,44,52,52,51,52,52,52,45,52,53,47,52,52,52,48,47,55,53,49,71,69,50,83,77,49,75,47,77,53,88,53,44,30,33,20,78,66,50,62,54,70,47,73,56,82,126

Secondary structure (DSSP, 8-state):
---HHHHHHHHHHHHHHHHHHHHHHHHHHHHT----EEE-SSEEEETTT--EEE---/---HHHHHHHHHHHHHHHHHHHHHHHHHHHHT----EEE-SSEEEETTT--EEE---